Protein AF-U1Q0Q3-F1 (afdb_monomer_lite)

pLDDT: mean 93.63, std 7.05, range [49.75, 98.44]

Secondary structure (DSSP, 8-state):
--S-EESTTS-TTS---SSS-SEEPPP-SSTTGGGSEEHHHIIIIIS-S-SSHHHHHHHHTTT-EEETTEE---TT-EE-TTPEEEEGGGTEEEE--PPP-

Structure (mmCIF, N/CA/C/O backbone):
data_AF-U1Q0Q3-F1
#
_entry.id   AF-U1Q0Q3-F1
#
loop_
_atom_site.group_PDB
_atom_site.id
_atom_site.type_symbol
_atom_site.label_atom_id
_atom_site.label_alt_id
_atom_site.label_comp_id
_atom_site.label_asym_id
_atom_site.label_entity_id
_atom_site.label_seq_id
_atom_site.pdbx_PDB_ins_code
_atom_site.Cartn_x
_atom_site.Cartn_y
_atom_site.Cartn_z
_atom_site.occupancy
_atom_site.B_iso_or_equiv
_atom_site.auth_seq_id
_atom_site.auth_comp_id
_atom_site.auth_asym_id
_atom_site.auth_atom_id
_atom_site.pdbx_PDB_model_num
ATOM 1 N N . MET A 1 1 ? 13.549 13.901 5.342 1.00 67.31 1 MET A N 1
ATOM 2 C CA . MET A 1 1 ? 12.885 13.173 4.234 1.00 67.31 1 MET A CA 1
ATOM 3 C C . MET A 1 1 ? 11.620 13.906 3.809 1.00 67.31 1 MET A C 1
ATOM 5 O O . MET A 1 1 ? 11.042 14.616 4.625 1.00 67.31 1 MET A O 1
ATOM 9 N N . THR A 1 2 ? 11.206 13.774 2.547 1.00 80.50 2 THR A N 1
ATOM 10 C CA . THR A 1 2 ? 10.004 14.439 2.020 1.00 80.50 2 THR A CA 1
ATOM 11 C C . THR A 1 2 ? 8.734 13.694 2.445 1.00 80.50 2 THR A C 1
ATOM 13 O O . THR A 1 2 ? 8.705 12.467 2.485 1.00 80.50 2 THR A O 1
ATOM 16 N N . ARG A 1 3 ? 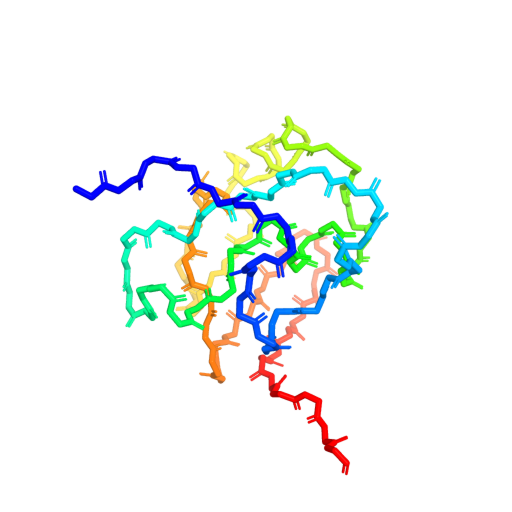7.667 14.438 2.762 1.00 86.50 3 ARG A N 1
ATOM 17 C CA . ARG A 1 3 ? 6.359 13.876 3.164 1.00 86.50 3 ARG A CA 1
ATOM 18 C C . ARG A 1 3 ? 5.413 13.613 1.986 1.00 86.50 3 ARG A C 1
ATOM 20 O O . ARG A 1 3 ? 4.302 13.148 2.193 1.00 86.50 3 ARG A O 1
ATOM 27 N N . HIS A 1 4 ? 5.835 13.942 0.766 1.00 91.94 4 HIS A N 1
ATOM 28 C CA . HIS A 1 4 ? 4.981 13.967 -0.420 1.00 91.94 4 HIS A CA 1
ATOM 29 C C . HIS A 1 4 ? 5.599 13.144 -1.548 1.00 91.94 4 HIS A C 1
ATOM 31 O O . HIS A 1 4 ? 6.817 13.168 -1.733 1.00 91.94 4 HIS A O 1
ATOM 37 N N . GLN A 1 5 ? 4.746 12.484 -2.333 1.00 95.25 5 GLN A N 1
ATOM 38 C CA . GLN A 1 5 ? 5.127 11.739 -3.528 1.00 95.25 5 GLN A CA 1
ATOM 39 C C . GLN A 1 5 ? 4.390 12.315 -4.743 1.00 95.25 5 GLN A C 1
ATOM 41 O O . GLN A 1 5 ? 3.164 12.242 -4.829 1.00 95.25 5 GLN A O 1
ATOM 46 N N . LYS A 1 6 ? 5.125 12.893 -5.703 1.00 96.06 6 LYS A N 1
ATOM 47 C CA . LYS A 1 6 ? 4.536 13.249 -7.003 1.00 96.06 6 LYS A CA 1
ATOM 48 C C . LYS A 1 6 ? 4.270 11.969 -7.793 1.00 96.06 6 LYS A C 1
ATOM 50 O O . LYS A 1 6 ? 5.093 11.052 -7.784 1.00 96.06 6 LYS A O 1
ATOM 55 N N . ARG A 1 7 ? 3.146 11.925 -8.508 1.00 95.75 7 ARG A N 1
ATOM 56 C CA . ARG A 1 7 ? 2.747 10.761 -9.316 1.00 95.75 7 ARG A CA 1
ATOM 57 C C . ARG A 1 7 ? 3.716 10.535 -10.479 1.00 95.75 7 ARG A C 1
ATOM 59 O O . ARG A 1 7 ? 4.123 9.410 -10.742 1.00 95.75 7 ARG A O 1
ATOM 66 N N . LEU A 1 8 ? 4.195 11.629 -11.080 1.00 96.56 8 LEU A N 1
ATOM 67 C CA . LEU A 1 8 ? 5.199 11.602 -12.147 1.00 96.56 8 LEU A CA 1
ATOM 68 C C . LEU A 1 8 ? 6.523 10.948 -11.721 1.00 96.56 8 LEU A C 1
ATOM 70 O O . LEU A 1 8 ? 7.164 10.295 -12.539 1.00 96.56 8 LEU A O 1
ATOM 74 N N . SER A 1 9 ? 6.916 11.111 -10.455 1.00 94.56 9 SER A N 1
ATOM 75 C CA . SER A 1 9 ? 8.166 10.585 -9.894 1.00 94.56 9 SER A CA 1
ATOM 76 C C . SER A 1 9 ? 7.971 9.316 -9.064 1.00 94.56 9 SER A C 1
ATOM 78 O O . SER A 1 9 ? 8.858 8.966 -8.290 1.00 94.56 9 SER A O 1
ATOM 80 N N . ALA A 1 10 ? 6.805 8.664 -9.133 1.00 94.00 10 ALA A N 1
ATOM 81 C CA . ALA A 1 10 ? 6.610 7.376 -8.471 1.00 94.00 10 ALA A CA 1
ATOM 82 C C . ALA A 1 10 ? 7.566 6.314 -9.063 1.00 94.00 10 ALA A C 1
ATOM 84 O O . ALA A 1 10 ? 8.046 6.490 -10.189 1.00 94.00 10 ALA A O 1
ATOM 85 N N . PRO A 1 11 ? 7.873 5.218 -8.351 1.00 92.50 11 PRO A N 1
ATOM 86 C CA . PRO A 1 11 ? 8.601 4.084 -8.924 1.00 92.50 11 PRO A CA 1
ATOM 87 C C . PRO A 1 11 ? 7.880 3.484 -10.141 1.00 92.50 11 PRO A C 1
ATOM 89 O O . PRO A 1 11 ? 6.653 3.462 -10.192 1.00 92.50 11 PRO A O 1
ATOM 92 N N . ASN A 1 12 ? 8.626 3.010 -11.147 1.00 90.56 12 ASN A N 1
ATOM 93 C CA . ASN A 1 12 ? 8.046 2.406 -12.365 1.00 90.56 12 ASN A CA 1
ATOM 94 C C . ASN A 1 12 ? 7.262 1.124 -12.076 1.00 90.56 12 ASN A C 1
ATOM 96 O O . ASN A 1 12 ? 6.316 0.828 -12.789 1.00 90.56 12 ASN A O 1
ATOM 100 N N . ALA A 1 13 ? 7.627 0.413 -11.010 1.00 89.50 13 ALA A N 1
ATOM 101 C CA . ALA A 1 13 ? 6.955 -0.807 -10.585 1.00 89.50 13 ALA A CA 1
ATOM 102 C C . ALA A 1 13 ? 5.562 -0.568 -9.973 1.00 89.50 13 ALA A C 1
ATOM 104 O O . ALA A 1 13 ? 4.845 -1.529 -9.718 1.00 89.50 13 ALA A O 1
ATOM 105 N N . TRP A 1 14 ? 5.182 0.680 -9.676 1.00 93.25 14 TRP A N 1
ATOM 106 C CA . TRP A 1 14 ? 3.856 0.961 -9.133 1.00 93.25 14 TRP A CA 1
ATOM 107 C C . TRP A 1 14 ? 2.828 0.974 -10.270 1.00 93.25 14 TRP A C 1
ATOM 109 O O . TRP A 1 14 ? 2.986 1.783 -11.191 1.00 93.25 14 TRP A O 1
ATOM 119 N N . PRO A 1 15 ? 1.764 0.153 -10.196 1.00 92.69 15 PRO A N 1
ATOM 120 C CA . PRO A 1 15 ? 0.748 0.053 -11.241 1.00 92.69 15 PRO A CA 1
ATOM 121 C C . 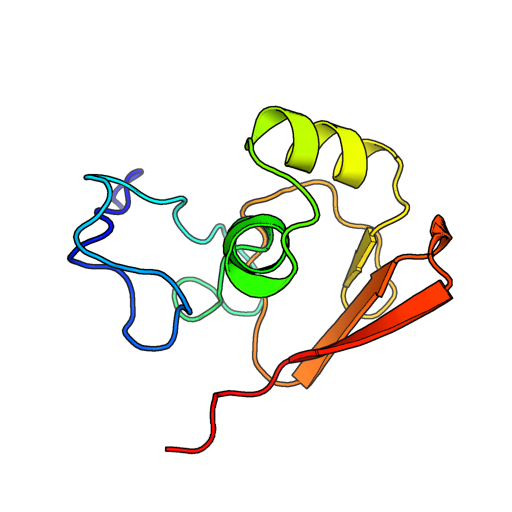PRO A 1 15 ? -0.209 1.255 -11.179 1.00 92.69 15 PRO A C 1
ATOM 123 O O . PRO A 1 15 ? -1.351 1.146 -10.747 1.00 92.69 15 PRO A O 1
ATOM 126 N N . ILE A 1 16 ? 0.286 2.440 -11.549 1.00 93.94 16 ILE A N 1
ATOM 127 C CA . ILE A 1 16 ? -0.485 3.687 -11.577 1.00 93.94 16 ILE A CA 1
ATOM 128 C C . ILE A 1 16 ? -0.217 4.492 -12.845 1.00 93.94 16 ILE A C 1
ATOM 130 O O . ILE A 1 16 ? 0.925 4.691 -13.264 1.00 93.94 16 ILE A O 1
ATOM 134 N N . GLU A 1 17 ? -1.268 5.094 -13.394 1.00 93.38 17 GLU A N 1
ATOM 135 C CA . GLU A 1 17 ? -1.105 6.089 -14.453 1.00 93.38 17 GLU A CA 1
ATOM 136 C C . GLU A 1 17 ? -0.440 7.358 -13.912 1.00 93.38 17 GLU A C 1
ATOM 138 O O . GLU A 1 17 ? -0.881 7.925 -12.920 1.00 93.38 17 GLU A O 1
ATOM 143 N N . ARG A 1 18 ? 0.626 7.854 -14.546 1.00 94.25 18 ARG A N 1
ATOM 144 C CA . ARG A 1 18 ? 1.417 8.971 -13.986 1.00 94.25 18 ARG A CA 1
ATOM 145 C C . ARG A 1 18 ? 0.867 10.363 -14.261 1.00 94.25 18 ARG A C 1
ATOM 147 O O . ARG A 1 18 ? 1.181 11.291 -13.519 1.00 94.25 18 ARG A O 1
ATOM 154 N N . LYS A 1 19 ? 0.124 10.521 -15.357 1.00 94.62 19 LYS A N 1
ATOM 155 C CA . LYS A 1 19 ? -0.263 11.827 -15.919 1.00 94.62 19 LYS A CA 1
ATOM 156 C C . LYS A 1 19 ? -1.725 12.200 -15.656 1.00 94.62 19 LYS A C 1
ATOM 158 O O . LYS A 1 19 ? -2.218 13.145 -16.256 1.00 94.62 19 LYS A O 1
ATOM 163 N N . THR A 1 20 ? -2.398 11.497 -14.750 1.00 92.81 20 THR A N 1
ATOM 164 C CA . THR A 1 20 ? -3.795 11.775 -14.382 1.00 92.81 20 THR A CA 1
ATOM 165 C C . THR A 1 20 ? -3.929 12.731 -13.203 1.00 92.81 20 THR A C 1
ATOM 167 O O . THR A 1 20 ? -4.899 13.476 -13.117 1.00 92.81 20 THR A O 1
ATOM 170 N N . GLN A 1 21 ? -2.962 12.729 -12.281 1.00 92.75 21 GLN A N 1
ATOM 171 C CA . GLN A 1 21 ? -2.977 13.546 -11.065 1.00 92.75 21 GLN A CA 1
ATOM 172 C C . GLN A 1 21 ? -1.557 13.955 -10.656 1.00 92.75 21 GLN A C 1
ATOM 174 O O . GLN A 1 21 ? -0.583 13.276 -10.976 1.00 92.75 21 GLN A O 1
ATOM 179 N N . THR A 1 22 ? -1.429 15.046 -9.897 1.00 95.81 22 THR A N 1
ATOM 180 C CA . THR A 1 22 ? -0.122 15.586 -9.479 1.00 95.81 22 THR A CA 1
ATOM 181 C C . THR A 1 22 ? 0.578 14.720 -8.429 1.00 95.81 22 THR A C 1
ATOM 183 O O . THR A 1 22 ? 1.796 14.523 -8.490 1.00 95.81 22 THR A O 1
ATOM 186 N N . PHE A 1 23 ? -0.174 14.193 -7.462 1.00 95.50 23 PHE A N 1
ATOM 187 C CA . PHE A 1 23 ? 0.355 13.476 -6.301 1.00 95.50 23 PHE A CA 1
ATOM 188 C C . PHE A 1 23 ? -0.223 12.067 -6.194 1.00 95.50 23 PHE A C 1
ATOM 190 O O . PHE A 1 23 ? -1.296 11.776 -6.713 1.00 95.50 23 PHE A O 1
ATOM 197 N N . THR A 1 24 ? 0.511 11.203 -5.502 1.00 95.06 24 THR A N 1
ATOM 198 C CA . THR A 1 24 ? 0.040 9.897 -5.041 1.00 95.06 24 THR A CA 1
ATOM 199 C C . THR A 1 24 ? 0.442 9.705 -3.580 1.00 95.06 24 THR A C 1
ATOM 201 O O . THR A 1 24 ? 1.171 10.520 -3.006 1.00 95.06 24 THR A O 1
ATOM 204 N N . VAL A 1 25 ? -0.051 8.636 -2.967 1.00 94.19 25 VAL A N 1
ATOM 205 C CA . VAL A 1 25 ? 0.315 8.259 -1.604 1.00 94.19 25 VAL A CA 1
ATOM 206 C C . VAL A 1 25 ? 1.768 7.789 -1.588 1.00 94.19 25 VAL A C 1
ATOM 208 O O . VAL A 1 25 ? 2.192 7.014 -2.440 1.00 94.19 25 VAL A O 1
ATOM 211 N N . LYS A 1 26 ? 2.554 8.302 -0.639 1.00 93.81 26 LYS A N 1
ATOM 212 C CA . LYS A 1 26 ? 3.933 7.857 -0.417 1.00 93.81 26 LYS A CA 1
ATOM 213 C C . LYS A 1 26 ? 3.896 6.538 0.356 1.00 93.81 26 LYS A C 1
ATOM 215 O O . LYS A 1 26 ? 3.094 6.400 1.273 1.00 93.81 26 LYS A O 1
ATOM 220 N N . ALA A 1 27 ? 4.766 5.597 0.003 1.00 94.25 27 ALA A N 1
ATOM 221 C CA . ALA A 1 27 ? 4.942 4.381 0.786 1.00 94.25 27 ALA A CA 1
ATOM 222 C C . ALA A 1 27 ? 5.416 4.740 2.201 1.00 94.25 27 ALA A C 1
ATOM 224 O O . ALA A 1 27 ? 6.363 5.515 2.371 1.00 94.25 27 ALA A O 1
ATOM 225 N N . GLY A 1 28 ? 4.714 4.209 3.199 1.00 91.44 28 GLY A N 1
ATOM 226 C CA . GLY A 1 28 ? 5.053 4.372 4.604 1.00 91.44 28 GLY A CA 1
ATOM 227 C C . GLY A 1 28 ? 6.280 3.551 4.998 1.00 91.44 28 GLY A C 1
ATOM 228 O O . GLY A 1 28 ? 6.888 2.847 4.190 1.00 91.44 28 GLY A O 1
ATOM 229 N N . ALA A 1 29 ? 6.640 3.613 6.278 1.00 90.06 29 ALA A N 1
ATOM 230 C CA . ALA A 1 29 ? 7.641 2.707 6.826 1.00 90.06 29 ALA A CA 1
ATOM 231 C C . ALA A 1 29 ? 7.096 1.267 6.864 1.00 90.06 29 ALA A C 1
ATOM 233 O O . ALA A 1 29 ? 5.910 1.035 7.094 1.00 90.06 29 ALA A O 1
ATOM 234 N N . GLY A 1 30 ? 7.967 0.285 6.651 1.00 90.62 30 GLY A N 1
ATOM 235 C CA . GLY A 1 30 ? 7.607 -1.127 6.727 1.00 90.62 30 GLY A CA 1
ATOM 236 C C . GLY A 1 30 ? 8.566 -2.015 5.932 1.00 90.62 30 GLY A C 1
ATOM 237 O O . GLY A 1 30 ? 9.498 -1.494 5.321 1.00 90.62 30 GLY A O 1
ATOM 238 N N . PRO A 1 31 ? 8.323 -3.338 5.915 1.00 91.12 31 PRO A N 1
ATOM 239 C CA . PRO A 1 31 ? 9.170 -4.357 5.289 1.00 91.12 31 PRO A CA 1
ATOM 240 C C . PRO A 1 31 ? 9.747 -4.039 3.907 1.00 91.12 31 PRO A C 1
ATOM 242 O O . PRO A 1 31 ? 10.886 -4.405 3.643 1.00 91.12 31 PRO A O 1
ATOM 245 N N . HIS A 1 32 ? 9.004 -3.333 3.049 1.00 93.44 32 HIS A N 1
ATOM 246 C CA . HIS A 1 32 ? 9.428 -3.041 1.672 1.00 93.44 32 HIS A CA 1
ATOM 247 C C . HIS A 1 32 ? 9.794 -1.569 1.431 1.00 93.44 32 HIS A C 1
ATOM 249 O O . HIS A 1 32 ? 10.170 -1.201 0.320 1.00 93.44 32 HIS A O 1
ATOM 255 N N . GLY A 1 33 ? 9.713 -0.725 2.468 1.00 90.56 33 GLY A N 1
ATOM 256 C CA . GLY A 1 33 ? 10.087 0.692 2.420 1.00 90.56 33 GLY A CA 1
ATOM 257 C C . GLY A 1 33 ? 9.536 1.443 1.202 1.00 90.56 33 GLY A C 1
ATOM 258 O O . GLY A 1 33 ? 8.397 1.234 0.793 1.00 90.56 33 GLY A O 1
ATOM 259 N N . GLU A 1 34 ? 10.365 2.300 0.598 1.00 86.44 34 GLU A N 1
ATOM 260 C CA . GLU A 1 34 ? 9.992 3.088 -0.589 1.00 86.44 34 GLU A CA 1
ATOM 261 C C . GLU A 1 34 ? 9.858 2.253 -1.876 1.00 86.44 34 GLU A C 1
ATOM 263 O O . GLU A 1 34 ? 9.268 2.721 -2.850 1.00 86.44 34 GLU A O 1
ATOM 268 N N . SER A 1 35 ? 10.384 1.024 -1.882 1.00 88.19 35 SER A N 1
ATOM 269 C CA . SER A 1 35 ? 10.278 0.096 -3.014 1.00 88.19 35 SER A CA 1
ATOM 270 C C . SER A 1 35 ? 8.921 -0.609 -3.060 1.00 88.19 35 SER A C 1
ATOM 272 O O . SER A 1 35 ? 8.497 -1.050 -4.127 1.00 88.19 35 SER A O 1
ATOM 274 N N . GLY A 1 36 ? 8.236 -0.715 -1.918 1.00 93.75 36 GLY A N 1
ATOM 275 C CA . GLY A 1 36 ? 6.908 -1.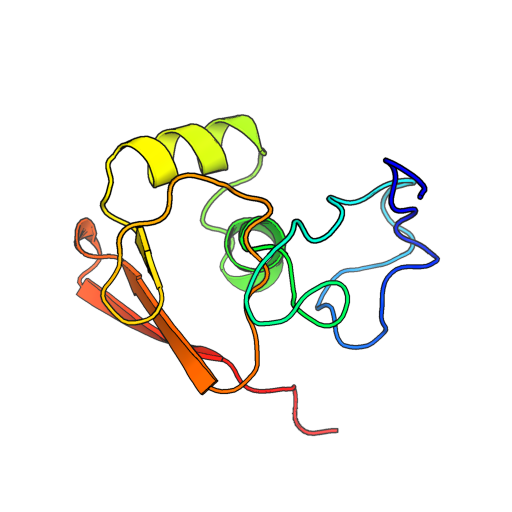306 -1.829 1.00 93.75 36 GLY A CA 1
ATOM 276 C C . GLY A 1 36 ? 5.825 -0.406 -2.414 1.00 93.75 36 GLY A C 1
ATOM 277 O O . GLY A 1 36 ? 5.917 0.822 -2.384 1.00 93.75 36 GLY A O 1
ATOM 278 N N . VAL A 1 37 ? 4.772 -1.029 -2.929 1.00 95.62 37 VAL A N 1
ATOM 279 C CA . VAL A 1 37 ? 3.572 -0.347 -3.412 1.00 95.62 37 VAL A CA 1
ATOM 280 C C . VAL A 1 37 ? 2.673 -0.046 -2.205 1.00 95.62 37 VAL A C 1
ATOM 282 O O . VAL A 1 37 ? 2.342 -0.969 -1.463 1.00 95.62 37 VAL A O 1
ATOM 285 N N . PRO A 1 38 ? 2.261 1.210 -1.961 1.00 96.88 38 PRO A N 1
ATOM 286 C CA . PRO A 1 38 ? 1.264 1.528 -0.945 1.00 96.88 38 PRO A CA 1
ATOM 287 C C . PRO A 1 38 ? -0.007 0.699 -1.140 1.00 96.88 38 PRO A C 1
ATOM 289 O O . PRO A 1 38 ? -0.538 0.651 -2.250 1.00 96.88 38 PRO A O 1
ATOM 292 N N . LEU A 1 39 ? -0.530 0.099 -0.070 1.00 97.31 39 LEU A N 1
ATOM 293 C CA . LEU A 1 39 ? -1.733 -0.741 -0.116 1.00 97.31 39 LEU A CA 1
ATOM 294 C C . LEU A 1 39 ? -2.910 -0.075 -0.848 1.00 97.31 39 LEU A C 1
ATOM 296 O O . LEU A 1 39 ? -3.580 -0.721 -1.647 1.00 97.31 39 LEU A O 1
ATOM 300 N N . ILE A 1 40 ? -3.125 1.228 -0.653 1.00 97.62 40 ILE A N 1
ATOM 301 C CA . ILE A 1 40 ? -4.186 1.966 -1.355 1.00 97.62 40 ILE A CA 1
ATOM 302 C C . ILE A 1 40 ? -4.109 1.886 -2.884 1.00 97.62 40 ILE A C 1
ATOM 304 O O . ILE A 1 40 ? -5.150 1.893 -3.532 1.00 97.62 40 ILE A O 1
ATOM 308 N N . ILE A 1 41 ? -2.911 1.798 -3.468 1.00 96.44 41 ILE A N 1
ATOM 309 C CA . ILE A 1 41 ? -2.757 1.665 -4.922 1.00 96.44 41 ILE A CA 1
ATOM 310 C C . ILE A 1 41 ? -3.310 0.317 -5.383 1.00 96.44 41 ILE A C 1
ATOM 312 O O . ILE A 1 41 ? -4.006 0.257 -6.388 1.00 96.44 41 ILE A O 1
ATOM 316 N N . LEU A 1 42 ? -3.066 -0.754 -4.625 1.00 96.69 42 LEU A N 1
ATOM 317 C CA . LEU A 1 42 ? -3.630 -2.065 -4.940 1.00 96.69 42 LEU A CA 1
ATOM 318 C C . LEU A 1 42 ? -5.157 -2.056 -4.801 1.00 96.69 42 LEU A C 1
ATOM 320 O O . LEU A 1 42 ? -5.852 -2.557 -5.677 1.00 96.69 42 LEU A O 1
ATOM 324 N N . LEU A 1 43 ? -5.687 -1.443 -3.740 1.00 97.19 43 LEU A N 1
ATOM 325 C CA . LEU A 1 43 ? -7.133 -1.390 -3.504 1.00 97.19 43 LEU A CA 1
ATOM 326 C C . LEU A 1 43 ? -7.879 -0.554 -4.550 1.00 97.19 43 LEU A C 1
ATOM 328 O O . LEU A 1 43 ? -8.968 -0.938 -4.964 1.00 97.19 43 LEU A O 1
ATOM 332 N N . ARG A 1 44 ? -7.307 0.581 -4.964 1.00 96.88 44 ARG A N 1
ATOM 333 C CA . ARG A 1 44 ? -7.959 1.542 -5.862 1.00 96.88 44 ARG A CA 1
ATOM 334 C C . ARG A 1 44 ? -7.600 1.324 -7.325 1.00 96.88 44 ARG A C 1
ATOM 336 O O . ARG A 1 44 ? -8.486 1.186 -8.152 1.00 96.88 44 ARG A O 1
ATOM 343 N N . ASP A 1 45 ? -6.310 1.358 -7.654 1.00 94.81 45 ASP A N 1
ATOM 344 C CA . ASP A 1 45 ? -5.851 1.404 -9.046 1.00 94.81 45 ASP A CA 1
ATOM 345 C C . ASP A 1 45 ? -5.762 -0.003 -9.679 1.00 94.81 45 ASP A C 1
ATOM 347 O O . ASP A 1 45 ? -5.845 -0.112 -10.898 1.00 94.81 45 ASP A O 1
ATOM 351 N N . VAL A 1 46 ? -5.623 -1.072 -8.877 1.00 95.19 46 VAL A N 1
ATOM 352 C CA . VAL A 1 46 ? -5.530 -2.462 -9.379 1.00 95.19 46 VAL A CA 1
ATOM 353 C C . VAL A 1 46 ? -6.841 -3.234 -9.216 1.00 95.19 46 VAL A C 1
ATOM 355 O O . VAL A 1 46 ? -7.352 -3.778 -10.189 1.00 95.19 46 VAL A O 1
ATOM 358 N N . LEU A 1 47 ? -7.379 -3.309 -7.995 1.00 95.81 47 LEU A N 1
ATOM 359 C CA . LEU A 1 47 ? -8.574 -4.106 -7.687 1.00 95.81 47 LEU A CA 1
ATOM 360 C C . LEU A 1 47 ? -9.885 -3.332 -7.885 1.00 95.81 47 LEU A C 1
ATOM 362 O O . LEU A 1 47 ? -10.926 -3.944 -8.106 1.00 95.81 47 LEU A O 1
ATOM 366 N N . GLY A 1 48 ? -9.852 -1.998 -7.796 1.00 96.25 48 GLY A N 1
ATOM 367 C CA . GLY A 1 48 ? -11.042 -1.153 -7.941 1.00 96.25 48 GLY A CA 1
ATOM 368 C C . GLY A 1 48 ? -12.072 -1.317 -6.817 1.00 96.25 48 GLY A C 1
ATOM 369 O O . GLY A 1 48 ? -13.264 -1.152 -7.048 1.00 96.25 48 GLY A O 1
ATOM 370 N N . TYR A 1 49 ? -11.645 -1.679 -5.604 1.00 96.81 49 TYR A N 1
ATOM 371 C CA . TYR A 1 49 ? -12.546 -1.912 -4.461 1.00 96.81 49 TYR A CA 1
ATOM 372 C C . TYR A 1 49 ? -12.946 -0.629 -3.738 1.00 96.81 49 TYR A C 1
ATOM 374 O O . TYR A 1 49 ? -13.903 -0.625 -2.967 1.00 96.81 49 TYR A O 1
ATOM 382 N N . VAL A 1 50 ? -12.191 0.445 -3.953 1.00 97.00 50 VAL A N 1
ATOM 383 C CA . VAL A 1 50 ? -12.409 1.759 -3.348 1.00 97.00 50 VAL A CA 1
ATOM 384 C C . VAL A 1 50 ? -12.078 2.841 -4.364 1.00 97.00 50 VAL A C 1
ATOM 386 O O . VAL A 1 50 ? -11.137 2.679 -5.138 1.00 97.00 50 VAL A O 1
ATOM 389 N N . ASP A 1 51 ? -12.774 3.974 -4.299 1.00 95.88 51 ASP A N 1
ATOM 390 C CA . ASP A 1 51 ? -12.500 5.139 -5.146 1.00 95.88 51 ASP A CA 1
ATOM 391 C C . ASP A 1 51 ? -11.651 6.178 -4.400 1.00 95.88 51 ASP A C 1
ATOM 393 O O . ASP A 1 51 ? -10.832 6.904 -4.978 1.00 95.88 51 ASP A O 1
ATOM 397 N N . THR A 1 52 ? -11.813 6.243 -3.075 1.00 96.06 52 THR A N 1
ATOM 398 C CA . THR A 1 52 ? -11.202 7.264 -2.224 1.00 96.06 52 THR A CA 1
ATOM 399 C C . THR A 1 52 ? -10.355 6.683 -1.093 1.00 96.06 52 THR A C 1
ATOM 401 O O . THR A 1 52 ? -10.572 5.588 -0.577 1.00 96.06 52 THR A O 1
ATOM 404 N N . THR A 1 53 ? -9.401 7.480 -0.601 1.00 95.19 53 THR A N 1
ATOM 405 C CA . THR A 1 53 ? -8.609 7.132 0.592 1.00 95.19 53 THR A CA 1
ATOM 406 C C . THR A 1 53 ? -9.466 6.977 1.850 1.00 95.19 53 THR A C 1
ATOM 408 O O . THR A 1 53 ? -9.102 6.237 2.762 1.00 95.19 53 THR A O 1
ATOM 411 N N . LYS A 1 54 ? -10.608 7.671 1.918 1.00 96.69 54 LYS A N 1
ATOM 412 C CA . LYS A 1 54 ? -11.522 7.581 3.058 1.00 96.69 54 LYS A CA 1
ATOM 413 C C . LYS A 1 54 ? -12.190 6.206 3.120 1.00 96.69 54 LYS A C 1
ATOM 415 O O . LYS A 1 54 ? -12.250 5.628 4.200 1.00 96.69 54 LYS A O 1
ATOM 420 N N . GLU A 1 55 ? -12.636 5.685 1.981 1.00 97.12 55 GLU A N 1
ATOM 421 C CA . GLU A 1 55 ? -13.192 4.330 1.869 1.00 97.12 55 GLU A CA 1
ATOM 422 C C . GLU A 1 55 ? -12.134 3.271 2.161 1.00 97.12 55 GLU A C 1
ATOM 424 O O . GLU A 1 55 ? -12.402 2.354 2.932 1.00 97.12 55 GLU A O 1
ATOM 429 N N . ALA A 1 56 ? -10.910 3.451 1.646 1.00 96.94 56 ALA A N 1
ATOM 430 C CA . ALA A 1 56 ? -9.788 2.572 1.970 1.00 96.94 56 ALA A CA 1
ATOM 431 C C . ALA A 1 56 ? -9.589 2.467 3.489 1.00 96.94 56 ALA A C 1
ATOM 433 O O . ALA A 1 56 ? -9.640 1.374 4.040 1.00 96.94 56 ALA A O 1
ATOM 434 N N . ARG A 1 57 ? -9.454 3.596 4.200 1.00 96.94 57 ARG A N 1
ATOM 435 C CA . ARG A 1 57 ? -9.332 3.580 5.670 1.00 96.94 57 ARG A CA 1
ATOM 436 C C . ARG A 1 57 ? -10.534 2.955 6.357 1.00 96.94 57 ARG A C 1
ATOM 438 O O . ARG A 1 57 ? -10.360 2.265 7.354 1.00 96.94 57 ARG A O 1
ATOM 445 N N . TYR A 1 58 ? -11.744 3.222 5.870 1.00 95.94 58 TYR A N 1
ATOM 446 C CA . TYR A 1 58 ? -12.949 2.636 6.444 1.00 95.94 58 TYR A CA 1
ATOM 447 C C . TYR A 1 58 ? -12.913 1.105 6.368 1.00 95.94 58 TYR A C 1
ATOM 449 O O . TYR A 1 58 ? -13.133 0.461 7.391 1.00 95.94 58 TYR A O 1
ATOM 457 N N . ALA A 1 59 ? -12.566 0.547 5.204 1.00 94.44 59 ALA A N 1
ATOM 458 C CA . ALA A 1 59 ? -12.434 -0.892 4.994 1.00 94.44 59 ALA A CA 1
ATOM 459 C C . ALA A 1 59 ? -11.301 -1.498 5.839 1.00 94.44 59 ALA A C 1
ATOM 461 O O . ALA A 1 59 ? -11.507 -2.486 6.538 1.00 94.44 59 ALA A O 1
ATOM 462 N N . LEU A 1 60 ? -10.121 -0.870 5.847 1.00 96.75 60 LEU A N 1
ATOM 463 C CA . LEU A 1 60 ? -8.970 -1.338 6.627 1.00 96.75 60 LEU A CA 1
ATOM 464 C C . LEU A 1 60 ? -9.255 -1.359 8.138 1.00 96.75 60 LEU A C 1
ATOM 466 O O . LEU A 1 60 ? -8.873 -2.298 8.834 1.00 96.75 60 LEU A O 1
ATOM 470 N N . ASN A 1 61 ? -9.991 -0.369 8.646 1.00 96.75 61 ASN A N 1
ATOM 471 C CA . ASN A 1 61 ? -10.365 -0.299 10.059 1.00 96.75 61 ASN A CA 1
ATOM 472 C C . ASN A 1 61 ? -11.390 -1.361 10.490 1.00 96.75 61 ASN A C 1
ATOM 474 O O . ASN A 1 61 ? -11.553 -1.557 11.692 1.00 96.75 61 ASN A O 1
ATOM 478 N N . GLN A 1 62 ? -12.050 -2.063 9.560 1.00 95.62 62 GLN A N 1
ATOM 479 C CA . GLN A 1 62 ? -12.866 -3.235 9.907 1.00 95.62 62 GLN A CA 1
ATOM 480 C C . GLN A 1 62 ? -12.008 -4.465 10.244 1.00 95.62 62 GLN A C 1
ATOM 482 O O . GLN A 1 62 ? -12.518 -5.442 10.783 1.00 95.62 62 GLN A O 1
ATOM 487 N N . GLY A 1 63 ? -10.704 -4.443 9.936 1.00 95.50 63 GLY A N 1
ATOM 488 C CA . GLY A 1 63 ? -9.795 -5.559 10.210 1.00 95.50 63 GLY A CA 1
ATOM 489 C C . GLY A 1 63 ? -9.970 -6.759 9.273 1.00 95.50 63 GLY A C 1
ATOM 490 O O . GLY A 1 63 ? -9.473 -7.842 9.571 1.00 95.50 63 GLY A O 1
ATOM 491 N N . THR A 1 64 ? -10.660 -6.578 8.145 1.00 95.00 64 THR A N 1
ATOM 492 C CA . THR A 1 64 ? -11.000 -7.647 7.187 1.00 95.00 64 THR A CA 1
ATOM 493 C C . THR A 1 64 ? -9.990 -7.783 6.046 1.00 95.00 64 THR A C 1
ATOM 495 O O . THR A 1 64 ? -10.060 -8.720 5.252 1.00 95.00 64 THR A O 1
ATOM 498 N N . VAL A 1 65 ? -9.013 -6.873 5.980 1.00 97.75 65 VAL A N 1
ATOM 499 C CA . VAL A 1 65 ? -7.895 -6.916 5.032 1.00 97.75 65 VAL A CA 1
ATOM 500 C C . VAL A 1 65 ? -6.635 -7.347 5.770 1.00 97.75 65 VAL A C 1
ATOM 502 O O . VAL A 1 65 ? -6.170 -6.661 6.686 1.00 97.75 65 VAL A O 1
ATOM 505 N N . LEU A 1 66 ? -6.070 -8.481 5.362 1.00 98.00 66 LEU A N 1
ATOM 506 C CA . LEU A 1 66 ? -4.857 -9.040 5.944 1.00 98.00 66 LEU A CA 1
ATOM 507 C C . LEU A 1 66 ? -3.713 -8.995 4.934 1.00 98.00 66 LEU A C 1
ATOM 509 O O . LEU A 1 66 ? -3.899 -9.315 3.761 1.00 98.00 66 LEU A O 1
ATOM 513 N N . ILE A 1 67 ? -2.513 -8.679 5.413 1.00 97.94 67 ILE A N 1
ATOM 514 C CA . ILE A 1 67 ? -1.263 -8.887 4.680 1.00 97.94 67 ILE A CA 1
ATOM 515 C C . ILE A 1 67 ? -0.457 -9.935 5.435 1.00 97.94 67 ILE A C 1
ATOM 517 O O . ILE A 1 67 ? -0.137 -9.746 6.610 1.00 97.94 67 ILE A O 1
ATOM 521 N N . ASN A 1 68 ? -0.125 -11.041 4.767 1.00 97.25 68 ASN A N 1
ATOM 522 C CA . ASN A 1 68 ? 0.617 -12.162 5.356 1.00 97.25 68 ASN A CA 1
ATOM 523 C C . ASN A 1 68 ? -0.008 -12.644 6.685 1.00 97.25 68 ASN A C 1
ATOM 525 O O . ASN A 1 68 ? 0.691 -12.904 7.661 1.00 97.25 68 ASN A O 1
ATOM 529 N N . GLY A 1 69 ? -1.344 -12.696 6.739 1.00 96.88 69 GLY A N 1
ATOM 530 C CA . GLY A 1 69 ? -2.107 -13.126 7.916 1.00 96.88 69 GLY A CA 1
ATOM 531 C C . GLY A 1 69 ? -2.277 -12.076 9.021 1.00 96.88 69 GLY A C 1
ATOM 532 O O . GLY A 1 69 ? -2.976 -12.344 9.992 1.00 96.88 69 GLY A O 1
ATOM 533 N N . THR A 1 70 ? -1.688 -10.883 8.892 1.00 96.56 70 THR A N 1
ATOM 534 C CA . THR A 1 70 ? -1.846 -9.795 9.873 1.00 96.56 70 THR A CA 1
ATOM 535 C C . THR A 1 70 ? -2.816 -8.738 9.361 1.00 96.56 70 THR A C 1
ATOM 537 O O . THR A 1 70 ? -2.644 -8.246 8.246 1.00 96.56 70 THR A O 1
ATOM 540 N N . ALA A 1 71 ? -3.801 -8.355 10.176 1.00 97.06 71 ALA A N 1
ATOM 541 C CA . ALA A 1 71 ? -4.713 -7.263 9.845 1.00 97.06 71 ALA A CA 1
ATOM 542 C C . ALA A 1 71 ? -3.965 -5.929 9.736 1.00 97.06 71 ALA A C 1
ATOM 544 O O . ALA A 1 71 ? -3.090 -5.624 10.550 1.00 97.06 71 ALA A O 1
ATOM 545 N N . VAL A 1 72 ? -4.312 -5.132 8.726 1.00 96.00 72 VAL A N 1
ATOM 546 C CA . VAL A 1 72 ? -3.656 -3.850 8.452 1.00 96.00 72 VAL A CA 1
ATOM 547 C C . VAL A 1 72 ? -4.655 -2.703 8.452 1.00 96.00 72 VAL A C 1
ATOM 549 O O . VAL A 1 72 ? -5.714 -2.794 7.845 1.00 96.00 72 VAL A O 1
ATOM 552 N N . SER A 1 73 ? -4.294 -1.610 9.125 1.00 94.69 73 SER A N 1
ATOM 553 C CA . SER A 1 73 ? -5.124 -0.404 9.246 1.00 94.69 73 SER A CA 1
ATOM 554 C C . SER A 1 73 ? -4.581 0.795 8.457 1.00 94.69 73 SER A C 1
ATOM 556 O O . SER A 1 73 ? -5.317 1.741 8.194 1.00 94.69 73 SER A O 1
ATOM 558 N N . ASP A 1 74 ? -3.291 0.781 8.100 1.00 95.75 74 ASP A N 1
ATOM 559 C CA . ASP A 1 74 ? -2.614 1.883 7.407 1.00 95.75 74 ASP A CA 1
ATOM 560 C C . ASP A 1 74 ? -2.615 1.667 5.890 1.00 95.75 74 ASP A C 1
ATOM 562 O O . ASP A 1 74 ? -2.007 0.725 5.374 1.00 95.75 74 ASP A O 1
ATOM 566 N N . GLU A 1 75 ? -3.248 2.582 5.157 1.00 96.69 75 GLU A N 1
ATOM 567 C CA . GLU A 1 75 ? -3.316 2.540 3.699 1.00 96.69 75 GLU A CA 1
ATOM 568 C C . GLU A 1 75 ? -1.957 2.767 3.008 1.00 96.69 75 GLU A C 1
ATOM 570 O O . GLU A 1 75 ? -1.799 2.469 1.820 1.00 96.69 75 GLU A O 1
ATOM 575 N N . GLN A 1 76 ? -0.977 3.305 3.742 1.00 96.50 76 GLN A N 1
ATOM 576 C CA . GLN A 1 76 ? 0.381 3.576 3.269 1.00 96.50 76 GLN A CA 1
ATOM 577 C C . GLN A 1 76 ? 1.308 2.373 3.438 1.00 96.50 76 GLN A C 1
ATOM 579 O O . GLN A 1 76 ? 2.456 2.430 2.986 1.00 96.50 76 GLN A O 1
ATOM 584 N N . ARG A 1 77 ? 0.836 1.289 4.075 1.00 96.94 77 ARG A N 1
ATOM 585 C CA . ARG A 1 77 ? 1.614 0.072 4.321 1.00 96.94 77 ARG A CA 1
ATOM 586 C C . ARG A 1 77 ? 2.259 -0.409 3.010 1.00 96.94 77 ARG A C 1
ATOM 588 O O . ARG A 1 77 ? 1.529 -0.720 2.068 1.00 96.94 77 ARG A O 1
ATOM 595 N N . PRO A 1 78 ? 3.605 -0.490 2.932 1.00 96.81 78 PRO A N 1
ATOM 596 C CA . PRO A 1 78 ? 4.275 -0.873 1.691 1.00 96.81 78 PRO A CA 1
ATOM 597 C C . PRO A 1 78 ? 4.152 -2.378 1.436 1.00 96.81 78 PRO A C 1
ATOM 599 O O . PRO A 1 78 ? 4.700 -3.181 2.192 1.00 96.81 78 PRO A O 1
ATOM 602 N N . VAL A 1 79 ? 3.454 -2.756 0.374 1.00 97.25 79 VAL A N 1
ATOM 603 C CA . VAL A 1 79 ? 3.275 -4.139 -0.078 1.00 97.25 79 VAL A CA 1
ATOM 604 C C . VAL A 1 79 ? 4.346 -4.483 -1.104 1.00 97.25 79 VAL A C 1
ATOM 606 O O . VAL A 1 79 ? 4.638 -3.684 -1.995 1.00 97.25 79 VAL A O 1
ATOM 609 N N . GLY A 1 80 ? 4.955 -5.654 -0.971 1.00 95.50 80 GLY A N 1
ATOM 610 C CA . GLY A 1 80 ? 6.047 -6.088 -1.833 1.00 95.50 80 GLY A CA 1
ATOM 611 C C . GLY A 1 80 ? 5.767 -7.392 -2.557 1.00 95.50 80 GLY A C 1
ATOM 612 O O . GLY A 1 80 ? 4.704 -7.999 -2.439 1.00 95.50 80 GLY A O 1
ATOM 613 N N . LEU A 1 81 ? 6.770 -7.817 -3.318 1.00 94.12 81 LEU A N 1
ATOM 614 C CA . LEU A 1 81 ? 6.763 -9.080 -4.039 1.00 94.12 81 LEU A CA 1
ATOM 615 C C . LEU A 1 81 ? 6.487 -10.250 -3.081 1.00 94.12 81 LEU A C 1
ATOM 617 O O . LEU A 1 81 ? 7.082 -10.338 -2.010 1.00 94.12 81 LEU A O 1
ATOM 621 N N . PHE A 1 82 ? 5.625 -11.166 -3.516 1.00 94.62 82 PHE A N 1
ATOM 622 C CA . PHE A 1 82 ? 5.182 -12.366 -2.808 1.00 94.62 82 PHE A CA 1
ATOM 623 C C . PHE A 1 82 ? 4.332 -12.160 -1.556 1.00 94.62 82 PHE A C 1
ATOM 625 O O . PHE A 1 82 ? 3.899 -13.177 -1.006 1.00 94.62 82 PHE A O 1
ATOM 632 N N . ASP A 1 83 ? 4.049 -10.921 -1.143 1.00 97.38 83 ASP A N 1
ATOM 633 C CA . ASP A 1 83 ? 3.082 -10.677 -0.073 1.00 97.38 83 ASP A CA 1
ATOM 634 C C . ASP A 1 83 ? 1.712 -11.251 -0.466 1.00 97.38 83 ASP A C 1
ATOM 636 O O . ASP A 1 83 ? 1.295 -11.194 -1.631 1.00 97.38 83 ASP A O 1
ATOM 640 N N . ILE A 1 84 ? 1.023 -11.821 0.520 1.00 98.19 84 ILE A N 1
ATOM 641 C CA . ILE A 1 84 ? -0.314 -12.393 0.376 1.00 98.19 84 ILE A CA 1
ATOM 642 C C . ILE A 1 84 ? -1.320 -11.389 0.929 1.00 98.19 84 ILE A C 1
ATOM 644 O O . ILE A 1 84 ? -1.248 -11.047 2.112 1.00 98.19 84 ILE A O 1
ATOM 648 N N . LEU A 1 85 ? -2.260 -10.947 0.094 1.00 98.00 85 LEU A N 1
ATOM 649 C CA . LEU A 1 85 ? -3.422 -10.179 0.530 1.00 98.00 85 LEU A CA 1
ATOM 650 C C . LEU A 1 85 ? -4.611 -11.117 0.697 1.00 98.00 85 LE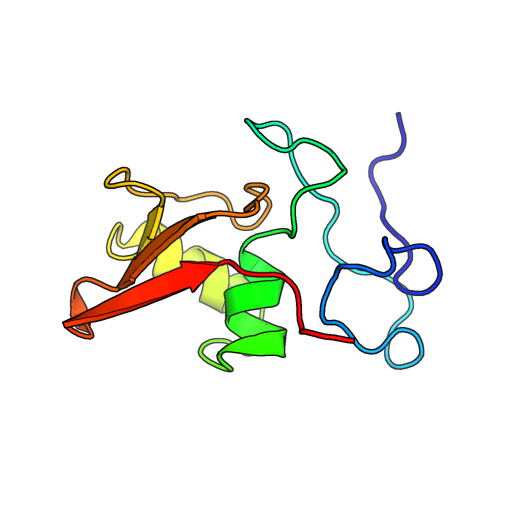U A C 1
ATOM 652 O O . LEU A 1 85 ? -4.909 -11.909 -0.197 1.00 98.00 85 LEU A O 1
ATOM 656 N N . VAL A 1 86 ? -5.302 -10.990 1.823 1.00 98.44 86 VAL A N 1
ATOM 657 C CA . VAL A 1 86 ? -6.536 -11.726 2.102 1.00 98.44 86 VAL A CA 1
ATOM 658 C C . VAL A 1 86 ? -7.637 -10.731 2.431 1.00 98.44 86 VAL A C 1
ATOM 660 O O . VAL A 1 86 ? -7.449 -9.868 3.288 1.00 98.44 86 VAL A O 1
ATOM 663 N N . PHE A 1 87 ? -8.779 -10.873 1.765 1.00 97.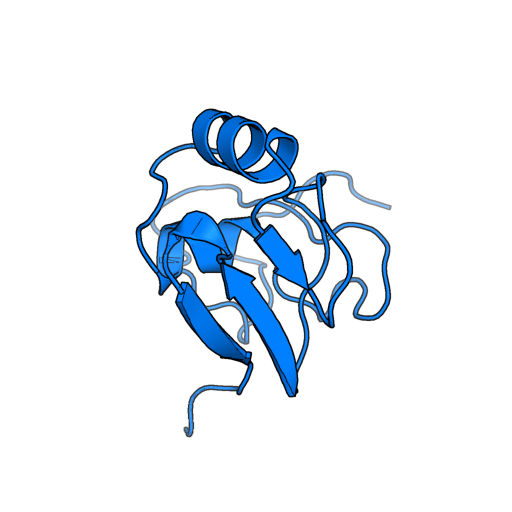88 87 PHE A N 1
ATOM 664 C CA . PHE A 1 87 ? -9.998 -10.118 2.043 1.00 97.88 87 PHE A CA 1
ATOM 665 C C . PHE A 1 87 ? -11.018 -11.075 2.652 1.00 97.88 87 PHE A C 1
ATOM 667 O O . PHE A 1 87 ? -11.703 -11.799 1.932 1.00 97.88 87 PHE A O 1
ATOM 674 N N . THR A 1 88 ? -11.094 -11.118 3.982 1.00 96.88 88 THR A N 1
ATOM 675 C CA . THR A 1 88 ? -11.816 -12.179 4.704 1.00 96.88 88 THR A CA 1
ATOM 676 C C . THR A 1 88 ? -13.313 -12.187 4.412 1.00 96.88 88 THR A C 1
ATOM 678 O O . THR A 1 88 ? -13.878 -13.254 4.213 1.00 96.88 88 THR A O 1
ATOM 681 N N . GLU A 1 89 ? -13.946 -11.016 4.303 1.00 95.38 89 GLU A N 1
ATOM 682 C CA . GLU A 1 89 ? -15.376 -10.897 3.968 1.00 95.38 89 GLU A CA 1
ATOM 683 C C . GLU A 1 89 ? -15.706 -11.291 2.524 1.00 95.38 89 GLU A C 1
ATOM 685 O O . GLU A 1 89 ? -16.861 -11.561 2.208 1.00 95.38 89 GLU A O 1
ATOM 690 N N . ARG A 1 90 ? -14.703 -11.298 1.640 1.00 95.19 90 ARG A N 1
ATOM 691 C CA . ARG A 1 90 ? -14.862 -11.618 0.216 1.00 95.19 90 ARG A CA 1
ATOM 692 C C . ARG A 1 90 ? -14.387 -13.029 -0.128 1.00 95.19 90 ARG A C 1
ATOM 694 O O . ARG A 1 90 ? -14.561 -13.454 -1.261 1.00 95.19 90 ARG A O 1
ATOM 701 N N . GLU A 1 91 ? -13.754 -13.722 0.820 1.00 96.75 91 GLU A N 1
ATOM 702 C CA . GLU A 1 91 ? -13.088 -15.018 0.619 1.00 96.75 91 GLU A CA 1
ATOM 703 C C . GLU A 1 91 ? -12.023 -14.998 -0.503 1.00 96.75 91 GLU A C 1
ATOM 705 O O . GLU A 1 91 ? -11.646 -16.025 -1.070 1.00 96.75 91 GLU A O 1
ATOM 710 N N . GLU A 1 92 ? -11.477 -13.818 -0.805 1.00 97.94 92 GLU A N 1
ATOM 711 C CA . GLU A 1 92 ? -10.507 -13.611 -1.880 1.00 97.94 92 GLU A CA 1
ATOM 712 C C . GLU A 1 92 ? -9.067 -13.608 -1.353 1.00 97.94 92 GLU A C 1
ATOM 714 O O . GLU A 1 92 ? -8.754 -13.021 -0.311 1.00 97.94 92 GLU A O 1
ATOM 719 N N . HIS A 1 93 ? -8.175 -14.239 -2.119 1.00 98.06 93 HIS A N 1
ATOM 720 C CA . HIS A 1 93 ? -6.766 -14.410 -1.778 1.00 98.06 93 HIS A CA 1
ATOM 721 C C . HIS A 1 93 ? -5.899 -14.049 -2.983 1.00 98.06 93 HIS A C 1
ATOM 723 O O . HIS A 1 93 ? -6.021 -14.650 -4.051 1.00 98.06 93 HIS A O 1
ATOM 729 N N . TYR A 1 94 ? -4.989 -13.098 -2.800 1.00 97.69 94 TYR A N 1
ATOM 730 C CA . TYR A 1 94 ? -4.088 -12.624 -3.846 1.00 97.69 94 TYR A CA 1
ATOM 731 C C . TYR A 1 94 ? -2.640 -12.765 -3.411 1.00 97.69 94 TYR A C 1
ATOM 733 O O . TYR A 1 94 ? -2.313 -12.630 -2.233 1.00 97.69 94 TYR A O 1
ATOM 741 N N . ARG A 1 95 ? -1.752 -12.976 -4.382 1.00 97.12 95 ARG A N 1
ATOM 742 C CA . ARG A 1 95 ? -0.307 -12.914 -4.176 1.00 97.12 95 ARG A CA 1
ATOM 743 C C . ARG A 1 95 ? 0.300 -11.898 -5.127 1.00 97.12 95 ARG A C 1
ATOM 745 O O . ARG A 1 95 ? -0.021 -11.898 -6.311 1.00 97.12 95 ARG A O 1
ATOM 752 N N . VAL A 1 96 ? 1.171 -11.042 -4.607 1.00 94.81 96 VAL A N 1
ATOM 753 C CA . VAL A 1 96 ? 1.738 -9.927 -5.371 1.00 94.81 96 VAL A CA 1
ATOM 754 C C . VAL A 1 96 ? 2.920 -10.385 -6.221 1.00 94.81 96 VAL A C 1
ATOM 756 O O . VAL A 1 96 ? 3.882 -10.960 -5.710 1.00 94.81 96 VAL A O 1
ATOM 759 N N . PHE A 1 97 ? 2.864 -10.077 -7.514 1.00 91.75 97 PHE A N 1
ATOM 760 C CA . PHE A 1 97 ? 3.936 -10.287 -8.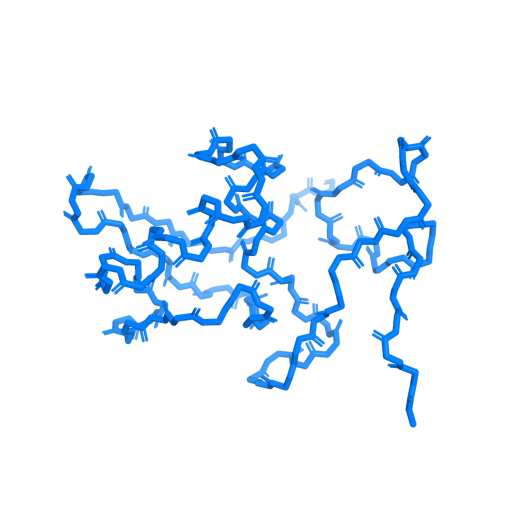485 1.00 91.75 97 PHE A CA 1
ATOM 761 C C . PHE A 1 97 ? 4.105 -9.033 -9.352 1.00 91.75 97 PHE A C 1
ATOM 763 O O . PHE A 1 97 ? 3.134 -8.300 -9.541 1.00 91.75 97 PHE A O 1
ATOM 770 N N . PRO A 1 98 ? 5.312 -8.759 -9.877 1.00 83.31 98 PRO A N 1
ATOM 771 C CA . PRO A 1 98 ? 5.492 -7.784 -10.934 1.00 83.31 98 PRO A CA 1
ATOM 772 C C . PRO A 1 98 ? 4.759 -8.266 -12.180 1.00 83.31 98 PRO A C 1
ATOM 774 O O . PRO A 1 98 ? 4.659 -9.468 -12.436 1.00 83.31 98 PRO A O 1
ATOM 777 N N . GLU A 1 99 ? 4.285 -7.312 -12.968 1.00 74.50 99 GLU A N 1
ATOM 778 C CA . GLU A 1 99 ? 3.840 -7.596 -14.322 1.00 74.50 99 GLU A CA 1
ATOM 779 C C . GLU A 1 99 ? 5.012 -8.205 -15.108 1.00 74.50 99 GLU A C 1
ATOM 781 O O . GLU A 1 99 ? 6.151 -7.730 -15.017 1.00 74.50 99 GLU A O 1
ATOM 786 N N . ALA A 1 100 ? 4.754 -9.305 -15.817 1.00 62.88 100 ALA A N 1
ATOM 787 C CA . ALA A 1 100 ? 5.728 -9.852 -16.748 1.00 62.88 100 ALA A CA 1
ATOM 788 C C . ALA A 1 100 ? 5.869 -8.851 -17.901 1.00 62.88 100 ALA A C 1
ATOM 790 O O . ALA A 1 100 ? 4.873 -8.517 -18.539 1.00 62.88 100 ALA A O 1
ATOM 791 N N . GLY A 1 101 ? 7.084 -8.333 -18.095 1.00 49.75 101 GLY A N 1
ATOM 792 C CA . GLY A 1 101 ? 7.408 -7.461 -19.226 1.00 49.75 101 GLY A CA 1
ATOM 793 C C . GLY A 1 101 ? 7.344 -8.181 -20.564 1.00 49.75 101 GLY A C 1
ATOM 794 O O . GLY A 1 101 ? 7.545 -9.418 -20.579 1.00 49.75 101 GLY A O 1
#

Foldseek 3Di:
DDQFAFLLPQDPQQLDDRPPDGGDHQADDDDCHRNFHQQLSCCPVPVNVDPDPVVVQVLLVVQQWDWQNGRGRGSNHGHDAQIWIGRNVVRDIDGDDGDDD

Sequence (101 aa):
MTRHQKRLSAPNAWPIERKTQTFTVKAGAGPHGESGVPLIILLRDVLGYVDTTKEARYALNQGTVLINGTAVSDEQRPVGLFDILVFTEREEHYRVFPEAG

Radius of gyration: 12.97 Å; chains: 1; bounding box: 28×31×29 Å